Protein AF-A0A7X9EB19-F1 (afdb_monomer_lite)

Sequence (179 aa):
MILNRLLPRGDSIKQLSPQACYHFYGSLIITRMIYIALLRGINVGGKNMIDMKRLKMTFESLGFTSVTTYINSGNIVFEHVDENAALQTHVRKTGDVAEEQRAKEDKADLTSLIEQAIKRDFQLEIKTVVVNSNELDEICQELPITWVKSKVVTDPKDIGFESNSQPMRWLRGGMLSCY

Radius of gyration: 21.74 Å; chains: 1; bounding box: 55×50×51 Å

Secondary structure (DSSP, 8-state):
--GGGSSPPTTGGGGS-HHHHHHHHTT---EEEEEEEEE-S-SBTTBS---HHHHHHHHHHTT-EEEEEETTTTEEEEEEEETTGGGGGG------HHHHHHHHHHHHHHHHHHHHHHHHHH-----EEEEEHHHHHHHHHHS-GGG--S----SGGGGT---SS------TTS-----

Structure (mmCIF, N/CA/C/O backbone):
data_A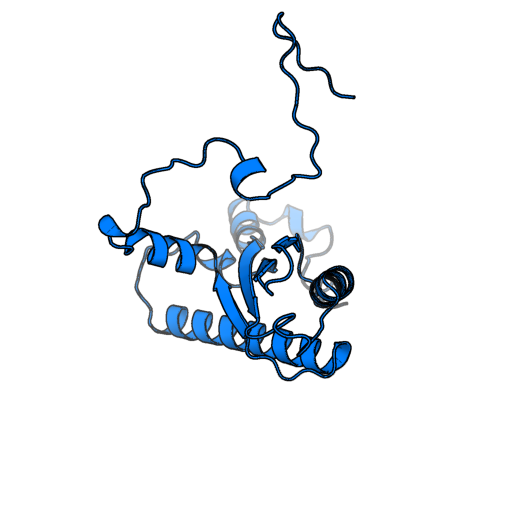F-A0A7X9EB19-F1
#
_entry.id   AF-A0A7X9EB19-F1
#
loop_
_atom_site.group_PDB
_atom_site.id
_atom_site.type_symbol
_atom_site.label_atom_id
_atom_site.label_alt_id
_atom_site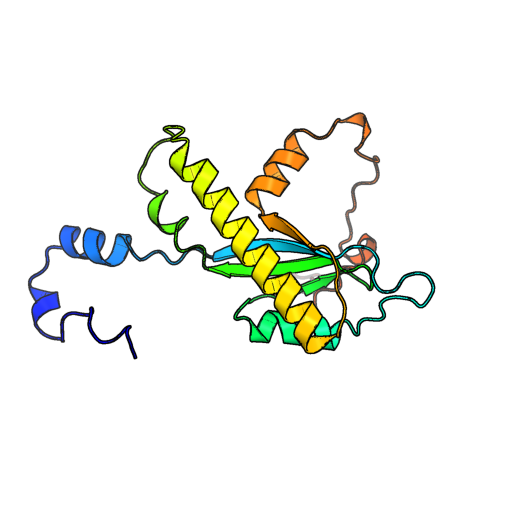.label_comp_id
_atom_site.label_asym_id
_atom_site.label_entity_id
_atom_site.label_seq_id
_atom_site.pdbx_PDB_ins_code
_atom_site.Cartn_x
_atom_site.Cartn_y
_atom_site.Cartn_z
_atom_site.occupancy
_atom_site.B_iso_or_equiv
_atom_site.auth_seq_id
_atom_site.auth_comp_id
_atom_site.auth_asym_id
_atom_site.auth_atom_id
_atom_site.pdbx_PDB_model_num
ATOM 1 N N . MET A 1 1 ? -13.417 -20.228 9.925 1.00 37.53 1 MET A N 1
ATOM 2 C CA . MET A 1 1 ? -14.301 -21.065 10.782 1.00 37.53 1 MET A CA 1
ATOM 3 C C . MET A 1 1 ? -14.592 -20.473 12.174 1.00 37.53 1 MET A C 1
ATOM 5 O O . MET A 1 1 ? -15.199 -21.163 12.983 1.00 37.53 1 MET A O 1
ATOM 9 N N . ILE A 1 2 ? -14.248 -19.206 12.458 1.00 36.75 2 ILE A N 1
ATOM 10 C CA . ILE A 1 2 ? -14.491 -18.576 13.776 1.00 36.75 2 ILE A CA 1
ATOM 11 C C . ILE A 1 2 ? -15.800 -17.752 13.800 1.00 36.75 2 ILE A C 1
ATOM 13 O O . ILE A 1 2 ? -16.465 -17.700 14.829 1.00 36.75 2 ILE A O 1
ATOM 17 N N . LEU A 1 3 ? -16.259 -17.229 12.652 1.00 30.77 3 LEU A N 1
ATOM 18 C CA . LEU A 1 3 ? -17.445 -16.356 12.571 1.00 30.77 3 LEU A CA 1
ATOM 19 C C . LEU A 1 3 ? -18.794 -17.021 12.928 1.00 30.77 3 LEU A C 1
ATOM 21 O O . LEU A 1 3 ? -19.714 -16.344 13.368 1.00 30.77 3 LEU A O 1
ATOM 25 N N . ASN A 1 4 ? -18.929 -18.344 12.785 1.00 32.62 4 ASN A N 1
ATOM 26 C CA . ASN A 1 4 ? -20.216 -19.037 12.981 1.00 32.62 4 ASN A CA 1
ATOM 27 C C . ASN A 1 4 ? -20.546 -19.380 14.443 1.00 32.62 4 ASN A C 1
ATOM 29 O O . ASN A 1 4 ? -21.563 -20.024 14.699 1.00 32.62 4 ASN A O 1
ATOM 33 N N . ARG A 1 5 ? -19.692 -19.013 15.407 1.00 44.28 5 ARG A N 1
ATOM 34 C CA . ARG A 1 5 ? -19.863 -19.414 16.814 1.00 44.28 5 ARG A CA 1
ATOM 35 C C . ARG A 1 5 ? -20.439 -18.311 17.713 1.00 44.28 5 ARG A C 1
ATOM 37 O O . ARG A 1 5 ? -20.815 -18.614 18.838 1.00 44.28 5 ARG A O 1
ATOM 44 N N . LEU A 1 6 ? -20.539 -17.075 17.216 1.00 47.97 6 LEU A N 1
ATOM 45 C CA . LEU A 1 6 ? -21.022 -15.910 17.975 1.00 47.97 6 LEU A CA 1
ATOM 46 C C . LEU A 1 6 ? -22.421 -15.423 17.560 1.00 47.97 6 LEU A C 1
ATOM 48 O O . LEU A 1 6 ? -22.981 -14.558 18.227 1.00 47.97 6 LEU A O 1
ATOM 52 N N . LEU A 1 7 ? -23.011 -15.975 16.495 1.00 46.78 7 LEU A N 1
ATOM 53 C CA . LEU A 1 7 ? -24.373 -15.627 16.091 1.00 46.78 7 LEU A CA 1
ATOM 54 C C . LEU A 1 7 ? -25.389 -16.513 16.836 1.00 46.78 7 LEU A C 1
ATOM 56 O O . LEU A 1 7 ? -25.318 -17.742 16.714 1.00 46.78 7 LEU A O 1
ATOM 60 N N . PRO A 1 8 ? -26.342 -15.941 17.595 1.00 52.19 8 PRO A N 1
ATOM 61 C CA . PRO A 1 8 ? -27.414 -16.718 18.206 1.00 52.19 8 PRO A CA 1
ATOM 62 C C . PRO A 1 8 ? -28.243 -17.398 17.106 1.00 52.19 8 PRO A C 1
ATOM 64 O O . PRO A 1 8 ? -28.713 -16.751 16.170 1.00 52.19 8 PRO A O 1
ATOM 67 N N . ARG A 1 9 ? -28.402 -18.725 17.188 1.00 49.00 9 ARG A N 1
ATOM 68 C CA . ARG A 1 9 ? -29.189 -19.491 16.211 1.00 49.00 9 ARG A CA 1
ATOM 69 C C . ARG A 1 9 ? -30.654 -19.055 16.273 1.00 49.00 9 ARG A C 1
ATOM 71 O O . ARG A 1 9 ? -31.242 -19.140 17.344 1.00 49.00 9 ARG A O 1
ATOM 78 N N . GLY A 1 10 ? -31.195 -18.648 15.120 1.00 47.47 10 GLY A N 1
ATOM 79 C CA . GLY A 1 10 ? -32.601 -18.671 14.667 1.00 47.47 10 GLY A CA 1
ATOM 80 C C . GLY A 1 10 ? -33.717 -18.175 15.596 1.00 47.47 10 GLY A C 1
ATOM 81 O O . GLY A 1 10 ? -34.486 -17.296 15.217 1.00 47.47 10 GLY A O 1
ATOM 82 N N . ASP A 1 11 ? -33.813 -18.723 16.802 1.00 47.62 11 ASP A N 1
ATOM 83 C CA . ASP A 1 11 ? -34.964 -18.582 17.691 1.00 47.62 11 ASP A CA 1
ATOM 84 C C . ASP A 1 11 ? -34.757 -17.524 18.788 1.00 47.62 11 ASP A C 1
ATOM 86 O O . ASP A 1 11 ? -35.720 -16.896 19.223 1.00 47.62 11 ASP A O 1
ATOM 90 N N . SER A 1 12 ? -33.511 -17.224 19.180 1.00 50.12 12 SER A N 1
ATOM 91 C CA . SER A 1 12 ? -33.219 -16.225 20.230 1.00 50.12 12 SER A CA 1
ATOM 92 C C . SER A 1 12 ? -33.244 -14.765 19.755 1.00 50.12 12 SER A C 1
ATOM 94 O O . SER A 1 12 ? -33.235 -13.855 20.579 1.00 50.12 12 SER A O 1
ATOM 96 N N . ILE A 1 13 ? -33.305 -14.507 18.443 1.00 49.69 13 ILE A N 1
ATOM 97 C CA . ILE A 1 13 ? -33.330 -13.134 17.897 1.00 49.69 13 ILE A CA 1
ATOM 98 C C . ILE A 1 13 ? -34.700 -12.470 18.128 1.00 49.69 13 ILE A C 1
ATOM 100 O O . ILE A 1 13 ? -34.787 -11.254 18.259 1.00 49.69 13 ILE A O 1
ATOM 104 N N . LYS A 1 14 ? -35.775 -13.258 18.267 1.00 48.91 14 LYS A N 1
ATOM 105 C CA . LYS A 1 14 ? -37.143 -12.743 18.453 1.00 48.91 14 LYS A CA 1
ATOM 106 C C . LYS A 1 14 ? -37.442 -12.231 19.871 1.00 48.91 14 LYS A C 1
ATOM 108 O O . LYS A 1 14 ? -38.519 -11.689 20.091 1.00 48.91 14 LYS A O 1
ATOM 113 N N . GLN A 1 15 ? -36.521 -12.410 20.822 1.00 53.75 15 GLN A N 1
ATOM 114 C CA . GLN A 1 15 ? -36.673 -11.980 22.221 1.00 53.75 15 GLN A CA 1
ATOM 115 C C . GLN A 1 15 ? -35.807 -10.773 22.604 1.00 53.75 15 GLN A C 1
ATOM 117 O O . GLN A 1 15 ? -35.926 -10.269 23.720 1.00 53.75 15 GLN A O 1
ATOM 122 N N . LEU A 1 16 ? -34.940 -10.294 21.712 1.00 51.31 16 LEU A N 1
ATOM 123 C CA . LEU A 1 16 ? -34.098 -9.134 21.989 1.00 51.31 16 LEU A CA 1
ATOM 124 C C . LEU A 1 16 ? -34.888 -7.848 21.727 1.00 51.31 16 LEU A C 1
ATOM 126 O O . LEU A 1 16 ? -35.558 -7.712 20.704 1.00 51.31 16 LEU A O 1
ATOM 130 N N . SER A 1 17 ? -34.821 -6.898 22.662 1.00 53.06 17 SER A N 1
ATOM 131 C CA . SER A 1 17 ? -35.415 -5.576 22.459 1.00 53.06 17 SER A CA 1
ATOM 132 C C . SER A 1 17 ? -34.736 -4.864 21.277 1.00 53.06 17 SER A C 1
ATOM 134 O O . SER A 1 17 ? -33.553 -5.108 21.017 1.00 53.06 17 SER A O 1
ATOM 136 N N . PRO A 1 18 ? -35.426 -3.945 20.574 1.00 56.88 18 PRO A N 1
ATOM 137 C CA . PRO A 1 18 ? -34.817 -3.159 19.499 1.00 56.88 18 PRO A CA 1
ATOM 138 C C . PRO A 1 18 ? -33.508 -2.470 19.923 1.00 56.88 18 PRO A C 1
ATOM 140 O O . PRO A 1 18 ? -32.547 -2.461 19.157 1.00 56.88 18 PRO A O 1
ATOM 143 N N . GLN A 1 19 ? -33.420 -1.982 21.170 1.00 54.28 19 GLN A N 1
ATOM 144 C CA . GLN A 1 19 ? -32.182 -1.443 21.748 1.00 54.28 19 GLN A CA 1
ATOM 145 C C . GLN A 1 19 ? -31.076 -2.497 21.930 1.00 54.28 19 GLN A C 1
ATOM 147 O O . GLN A 1 19 ? -29.912 -2.192 21.686 1.00 54.28 19 GLN A O 1
ATOM 152 N N . ALA A 1 20 ? -31.402 -3.731 22.330 1.00 54.09 20 ALA A N 1
ATOM 153 C CA . ALA A 1 20 ? -30.417 -4.804 22.484 1.00 54.09 20 ALA A CA 1
ATOM 154 C C . ALA A 1 20 ? -29.872 -5.286 21.129 1.00 54.09 20 ALA A C 1
ATOM 156 O O . ALA A 1 20 ? -28.678 -5.549 21.010 1.00 54.09 20 ALA A O 1
ATOM 157 N N . CYS A 1 21 ? -30.707 -5.324 20.083 1.00 46.56 21 CYS A N 1
ATOM 158 C CA . CYS A 1 21 ? -30.240 -5.542 18.712 1.00 46.56 21 CYS A CA 1
ATOM 159 C C . CYS A 1 21 ? -29.330 -4.403 18.233 1.00 46.56 21 CYS A C 1
ATOM 161 O O . CYS A 1 21 ? -28.331 -4.679 17.576 1.00 46.56 21 CYS A O 1
ATOM 163 N N . TYR A 1 22 ? -29.613 -3.149 18.597 1.00 53.19 22 TYR A N 1
ATOM 164 C CA . TYR A 1 22 ? -28.736 -2.020 18.269 1.00 53.19 22 TYR A CA 1
ATOM 165 C C . TYR A 1 22 ? -27.409 -2.062 19.036 1.00 53.19 22 TYR A C 1
ATOM 167 O O . TYR A 1 22 ? -26.376 -1.743 18.469 1.00 53.19 22 TYR A O 1
ATOM 175 N N . HIS A 1 23 ? -27.394 -2.523 20.288 1.00 51.62 23 HIS A N 1
ATOM 176 C CA . HIS A 1 23 ? -26.147 -2.760 21.022 1.00 51.62 23 HIS A CA 1
ATOM 177 C C . HIS A 1 23 ? -25.336 -3.926 20.435 1.00 51.62 23 HIS A C 1
ATOM 17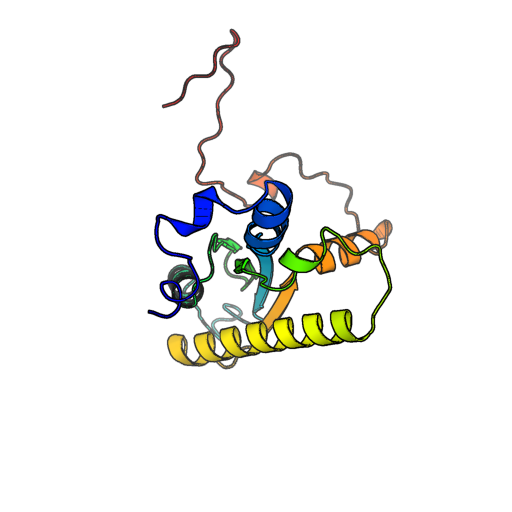9 O O . HIS A 1 23 ? -24.113 -3.849 20.362 1.00 51.62 23 HIS A O 1
ATOM 185 N N . PHE A 1 24 ? -26.009 -4.996 19.999 1.00 49.44 24 PHE A N 1
ATOM 186 C CA . PHE A 1 24 ? -25.357 -6.193 19.466 1.00 49.44 24 PHE A CA 1
ATOM 187 C C . PHE A 1 24 ? -24.836 -6.003 18.031 1.00 49.44 24 PHE A C 1
ATOM 189 O O . PHE A 1 24 ? -23.719 -6.409 17.729 1.00 49.44 24 PHE A O 1
ATOM 196 N N . TYR A 1 25 ? -25.607 -5.351 17.152 1.00 48.53 25 TYR A N 1
ATOM 197 C CA . TYR A 1 25 ? -25.215 -5.081 15.760 1.00 48.53 25 TYR A CA 1
ATOM 198 C C . TYR A 1 25 ? -24.547 -3.713 15.560 1.00 48.53 25 TYR A C 1
ATOM 200 O O . TYR A 1 25 ? -23.759 -3.555 14.633 1.00 48.53 25 TYR A O 1
ATOM 208 N N . GLY A 1 26 ? -24.795 -2.734 16.434 1.00 46.25 26 GLY A N 1
ATOM 209 C CA . GLY A 1 26 ? -24.135 -1.422 16.397 1.00 46.25 26 GLY A CA 1
ATOM 210 C C . GLY A 1 26 ? -22.663 -1.463 16.810 1.00 46.25 26 GLY A C 1
ATOM 211 O O . GLY A 1 26 ? -21.936 -0.523 16.522 1.00 46.25 26 GLY A O 1
ATOM 212 N N . SER A 1 27 ? -22.209 -2.566 17.416 1.00 50.03 27 SER A N 1
ATOM 213 C CA . SER A 1 27 ? -20.793 -2.834 17.707 1.00 50.03 27 SER A CA 1
ATOM 214 C C . SER A 1 27 ? -20.023 -3.439 16.522 1.00 50.03 27 SER A C 1
ATOM 216 O O . SER A 1 27 ? -18.816 -3.638 16.633 1.00 50.03 27 SER A O 1
ATOM 218 N N . LEU A 1 28 ? -20.691 -3.765 15.408 1.00 50.72 28 LEU A N 1
ATOM 219 C CA . LEU A 1 28 ? -20.081 -4.419 14.246 1.00 50.72 28 LEU A CA 1
ATOM 220 C C . LEU A 1 28 ? -20.169 -3.535 12.994 1.00 50.72 28 LEU A C 1
ATOM 222 O O . LEU A 1 28 ? -20.473 -4.014 11.901 1.00 50.72 28 LEU A O 1
ATOM 226 N N . ILE A 1 29 ? -19.928 -2.231 13.132 1.00 56.56 29 ILE A N 1
ATOM 227 C CA . ILE A 1 29 ? -19.689 -1.389 11.958 1.00 56.56 29 ILE A CA 1
ATOM 228 C C . ILE A 1 29 ? -18.250 -1.643 11.519 1.00 56.56 29 ILE A C 1
ATOM 230 O O . ILE A 1 29 ? -17.332 -0.978 11.976 1.00 56.56 29 ILE A O 1
ATOM 234 N N . ILE A 1 30 ? -18.042 -2.631 10.648 1.00 60.31 30 ILE A N 1
ATOM 235 C CA . ILE A 1 30 ? -16.750 -2.820 9.980 1.00 60.31 30 ILE A CA 1
ATOM 236 C C . ILE A 1 30 ? -16.481 -1.548 9.173 1.00 60.31 30 ILE A C 1
ATOM 238 O O . ILE A 1 30 ? -17.102 -1.319 8.134 1.00 60.31 30 ILE A O 1
ATOM 242 N N . THR A 1 31 ? -15.594 -0.700 9.675 1.00 71.75 31 THR A N 1
ATOM 243 C CA . THR A 1 31 ? -15.186 0.526 8.997 1.00 71.75 31 THR A CA 1
ATOM 244 C C . THR A 1 31 ? -13.966 0.204 8.145 1.00 71.75 31 THR A C 1
ATOM 246 O O . THR A 1 31 ? -13.028 -0.475 8.564 1.00 71.75 31 THR A O 1
ATOM 249 N N . ARG A 1 32 ? -14.018 0.610 6.878 1.00 82.00 32 ARG A N 1
ATOM 250 C CA . ARG A 1 32 ? -12.881 0.498 5.966 1.00 82.00 32 ARG A CA 1
ATOM 251 C C . ARG A 1 32 ? -12.172 1.834 5.925 1.00 82.00 32 ARG A C 1
ATOM 253 O O . ARG A 1 32 ? -12.813 2.846 5.655 1.00 82.00 32 ARG A O 1
ATOM 260 N N . MET A 1 33 ? -10.868 1.808 6.157 1.00 89.12 33 MET A N 1
ATOM 261 C CA . MET A 1 33 ? -10.005 2.975 6.067 1.00 89.12 33 MET A CA 1
ATOM 262 C C . MET A 1 33 ? -9.158 2.919 4.801 1.00 89.12 33 MET A C 1
ATOM 264 O O . MET A 1 33 ? -8.726 1.849 4.364 1.00 89.12 33 MET A O 1
ATOM 268 N N . ILE A 1 34 ? -8.940 4.089 4.202 1.00 91.81 34 ILE A N 1
ATOM 269 C CA . ILE A 1 34 ? -8.075 4.256 3.036 1.00 91.81 34 ILE A CA 1
ATOM 270 C C . ILE A 1 34 ? -6.656 4.527 3.530 1.00 91.81 34 ILE A C 1
ATOM 272 O O . ILE A 1 34 ? -6.431 5.415 4.353 1.00 91.81 34 ILE A O 1
ATOM 276 N N . TYR A 1 35 ? -5.704 3.779 2.985 1.00 94.00 35 TYR A N 1
ATOM 277 C CA . TYR A 1 35 ? -4.283 3.897 3.267 1.00 94.00 35 TYR A CA 1
ATOM 278 C C . TYR A 1 35 ? -3.490 4.139 1.991 1.00 94.00 35 TYR A C 1
ATOM 280 O O . TYR A 1 35 ? -3.871 3.738 0.889 1.00 94.00 35 TYR A O 1
ATOM 288 N N . ILE A 1 36 ? -2.339 4.772 2.173 1.00 95.25 36 ILE A N 1
ATOM 289 C CA . ILE A 1 36 ? -1.345 5.033 1.147 1.00 95.25 36 ILE A CA 1
ATOM 290 C C . ILE A 1 36 ? -0.021 4.435 1.613 1.00 95.25 36 ILE A C 1
ATOM 292 O O . ILE A 1 36 ? 0.511 4.833 2.646 1.00 95.25 36 ILE A O 1
ATOM 296 N N . ALA A 1 37 ? 0.526 3.496 0.845 1.00 95.94 37 ALA A N 1
ATOM 297 C CA . ALA A 1 37 ? 1.884 2.992 1.003 1.00 95.94 37 ALA A CA 1
ATOM 298 C C . ALA A 1 37 ? 2.825 3.685 0.012 1.00 95.94 37 ALA A C 1
ATOM 300 O O . ALA A 1 37 ? 2.577 3.715 -1.194 1.00 95.94 37 ALA A O 1
ATOM 301 N N . LEU A 1 38 ? 3.927 4.219 0.533 1.00 95.44 38 LEU A N 1
ATOM 302 C CA . LEU A 1 38 ? 4.971 4.910 -0.213 1.00 95.44 38 LEU A CA 1
ATOM 303 C C . LEU A 1 38 ? 6.269 4.100 -0.123 1.00 95.44 38 LEU A C 1
ATOM 305 O O . LEU A 1 38 ? 6.980 4.147 0.887 1.00 95.44 38 LEU A O 1
ATOM 309 N N . LEU A 1 39 ? 6.571 3.348 -1.179 1.00 94.81 39 LEU A N 1
ATOM 310 C CA . LEU A 1 39 ? 7.799 2.570 -1.328 1.00 94.81 39 LEU A CA 1
ATOM 311 C C . LEU A 1 39 ? 8.909 3.478 -1.856 1.00 94.81 39 LEU A C 1
ATOM 313 O O . LEU A 1 39 ? 8.761 4.138 -2.884 1.00 94.81 39 LEU A O 1
ATOM 317 N N . ARG A 1 40 ? 10.057 3.496 -1.178 1.00 90.12 40 ARG A N 1
ATOM 318 C CA . ARG A 1 40 ? 11.178 4.358 -1.576 1.00 90.12 40 ARG A CA 1
ATOM 319 C C . ARG A 1 40 ? 12.154 3.648 -2.511 1.00 90.12 40 ARG A C 1
ATOM 321 O O . ARG A 1 40 ? 12.545 2.512 -2.274 1.00 90.12 40 ARG A O 1
ATOM 328 N N . GLY A 1 41 ? 12.632 4.371 -3.526 1.00 88.81 41 GLY A N 1
ATOM 329 C CA . GLY A 1 41 ? 13.790 3.955 -4.326 1.00 88.81 41 GLY A CA 1
ATOM 330 C C . GLY A 1 41 ? 13.545 2.748 -5.234 1.00 88.81 41 GLY A C 1
ATOM 331 O O . GLY A 1 41 ? 14.474 1.969 -5.456 1.00 88.81 41 GLY A O 1
ATOM 332 N N . ILE A 1 42 ? 12.321 2.590 -5.744 1.00 92.50 42 ILE A N 1
ATOM 333 C CA . ILE A 1 42 ? 11.966 1.555 -6.724 1.00 92.50 42 ILE A CA 1
ATOM 334 C C . ILE A 1 42 ? 11.980 2.121 -8.142 1.00 92.50 42 ILE A C 1
ATOM 336 O O . ILE A 1 42 ? 11.698 3.302 -8.329 1.00 92.50 42 ILE A O 1
ATOM 340 N N . ASN A 1 43 ? 12.284 1.281 -9.136 1.00 91.06 43 ASN A N 1
ATOM 341 C CA . ASN A 1 43 ? 12.186 1.622 -10.562 1.00 91.06 43 ASN A CA 1
ATOM 342 C C . ASN A 1 43 ? 12.945 2.895 -10.993 1.00 91.06 43 ASN A C 1
ATOM 344 O O . ASN A 1 43 ? 12.600 3.544 -11.982 1.00 91.06 43 ASN A O 1
ATOM 348 N N . VAL A 1 44 ? 14.016 3.236 -10.273 1.00 88.56 44 VAL A N 1
ATOM 349 C CA . VAL A 1 44 ? 14.885 4.385 -10.555 1.00 88.56 44 VAL A CA 1
ATOM 350 C C . VAL A 1 44 ? 16.277 3.905 -10.946 1.00 88.56 44 VAL A C 1
ATOM 352 O O . VAL A 1 44 ? 16.845 3.013 -10.316 1.00 88.56 44 VAL A O 1
ATOM 355 N N . GLY A 1 45 ? 16.840 4.478 -12.014 1.00 85.50 45 GLY A N 1
ATOM 356 C CA . GLY A 1 45 ? 18.206 4.171 -12.462 1.00 85.50 45 GLY A CA 1
ATOM 357 C C . GLY A 1 45 ? 18.471 2.685 -12.755 1.00 85.50 45 GLY A C 1
ATOM 358 O O . GLY A 1 45 ? 19.601 2.233 -12.592 1.00 85.50 45 GLY A O 1
ATOM 359 N N . GLY A 1 46 ? 17.435 1.918 -13.120 1.00 86.12 46 GLY A N 1
ATOM 360 C CA . GLY A 1 46 ? 17.527 0.477 -13.392 1.00 86.12 46 GLY A CA 1
ATOM 361 C C . GLY A 1 46 ? 17.719 -0.413 -12.157 1.00 86.12 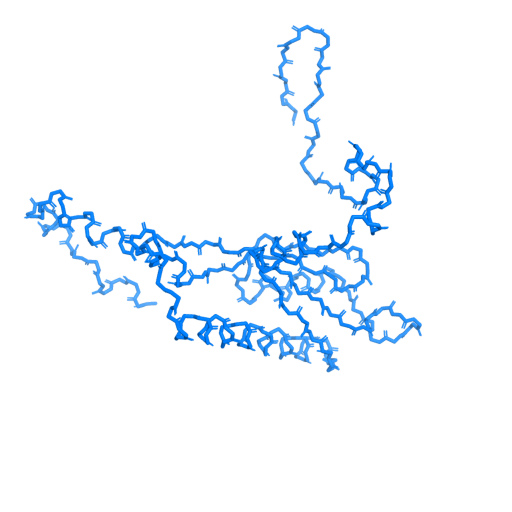46 GLY A C 1
ATOM 362 O O . GLY A 1 46 ? 18.013 -1.596 -12.303 1.00 86.12 46 GLY A O 1
ATOM 363 N N . LYS A 1 47 ? 17.580 0.131 -10.942 1.00 87.19 47 LYS A N 1
ATOM 364 C CA . LYS A 1 47 ? 17.679 -0.616 -9.680 1.00 87.19 47 LYS A CA 1
ATOM 365 C C . LYS A 1 47 ? 16.294 -0.859 -9.083 1.00 87.19 47 LYS A C 1
ATOM 367 O O . LYS A 1 47 ? 15.370 -0.090 -9.336 1.00 87.19 47 LYS A O 1
ATOM 372 N N . ASN A 1 48 ? 16.180 -1.907 -8.259 1.00 89.06 48 ASN A N 1
ATOM 373 C CA . ASN A 1 48 ? 14.956 -2.257 -7.526 1.00 89.06 48 ASN A CA 1
ATOM 374 C C . ASN A 1 48 ? 13.724 -2.285 -8.446 1.00 89.06 48 ASN A C 1
ATOM 376 O O . ASN A 1 48 ? 12.738 -1.582 -8.215 1.00 89.06 48 ASN A O 1
ATOM 380 N N . MET A 1 49 ? 13.841 -3.038 -9.543 1.00 91.62 49 MET A N 1
ATOM 381 C CA . MET A 1 49 ? 12.813 -3.100 -10.575 1.00 91.62 49 MET A CA 1
ATOM 382 C C . MET A 1 49 ? 11.613 -3.908 -10.080 1.00 91.62 49 MET A C 1
ATOM 384 O O . MET A 1 49 ? 11.756 -5.068 -9.694 1.00 91.62 49 MET A O 1
ATOM 388 N N . ILE A 1 50 ? 10.431 -3.300 -10.115 1.00 93.31 50 ILE A N 1
ATOM 389 C CA . ILE A 1 50 ? 9.169 -3.907 -9.694 1.00 93.31 50 ILE A CA 1
ATOM 390 C C . ILE A 1 50 ? 8.148 -3.749 -10.816 1.00 93.31 50 ILE A C 1
ATOM 392 O O . ILE A 1 50 ? 7.900 -2.640 -11.289 1.00 93.31 50 ILE A O 1
ATOM 396 N N . ASP A 1 51 ? 7.514 -4.856 -11.196 1.00 93.12 51 ASP A N 1
ATOM 397 C CA . ASP A 1 51 ? 6.323 -4.843 -12.045 1.00 93.12 51 ASP A CA 1
ATOM 398 C C . ASP A 1 51 ? 5.105 -4.386 -11.226 1.00 93.12 51 ASP A C 1
ATOM 400 O O . ASP A 1 51 ? 4.700 -5.056 -10.272 1.00 93.12 51 ASP A O 1
ATOM 404 N N . MET A 1 52 ? 4.503 -3.258 -11.614 1.00 92.38 52 MET A N 1
ATOM 405 C CA . MET A 1 52 ? 3.342 -2.675 -10.931 1.00 92.38 52 MET A CA 1
ATOM 406 C C . MET A 1 52 ? 2.113 -3.592 -10.930 1.00 92.38 52 MET A C 1
ATOM 408 O O . MET A 1 52 ? 1.359 -3.589 -9.958 1.00 92.38 52 MET A O 1
ATOM 412 N N . LYS A 1 53 ? 1.919 -4.430 -11.959 1.00 93.31 53 LYS A N 1
ATOM 413 C CA . LYS A 1 53 ? 0.805 -5.395 -11.977 1.00 93.31 53 LYS A CA 1
ATOM 414 C C . LYS A 1 53 ? 0.995 -6.456 -10.906 1.00 93.31 53 LYS A C 1
ATOM 416 O O . LYS A 1 53 ? 0.062 -6.787 -10.180 1.00 93.31 53 LYS A O 1
ATOM 421 N N . ARG A 1 54 ? 2.221 -6.965 -10.790 1.00 95.31 54 ARG A N 1
ATOM 422 C CA . ARG A 1 54 ? 2.575 -7.936 -9.757 1.00 95.31 54 ARG A CA 1
ATOM 423 C C . ARG A 1 54 ? 2.499 -7.317 -8.368 1.00 95.31 54 ARG A C 1
ATOM 425 O O . ARG A 1 54 ? 1.986 -7.960 -7.463 1.00 95.31 54 ARG A O 1
ATOM 432 N N . LEU A 1 55 ? 2.938 -6.067 -8.223 1.00 95.50 55 LEU A N 1
ATOM 433 C CA . LEU A 1 55 ? 2.848 -5.326 -6.966 1.00 95.50 55 LEU A CA 1
ATOM 434 C C . LEU A 1 55 ? 1.397 -5.196 -6.500 1.00 95.50 55 LEU A C 1
ATOM 436 O O . LEU A 1 55 ? 1.096 -5.482 -5.346 1.00 95.50 55 LEU A O 1
ATOM 440 N N . LYS A 1 56 ? 0.487 -4.842 -7.413 1.00 94.81 56 LYS A N 1
ATOM 441 C CA . LYS A 1 56 ? -0.948 -4.801 -7.125 1.00 94.81 56 LYS A CA 1
ATOM 442 C C . LYS A 1 56 ? -1.470 -6.156 -6.633 1.00 94.81 56 LYS A C 1
ATOM 444 O O . LYS A 1 56 ? -2.106 -6.207 -5.585 1.00 94.81 56 LYS A O 1
ATOM 449 N N . MET A 1 57 ? -1.146 -7.246 -7.334 1.00 95.75 57 MET A N 1
ATOM 450 C CA . MET A 1 57 ? -1.558 -8.598 -6.928 1.00 95.75 57 MET A CA 1
ATOM 451 C C . MET A 1 57 ? -1.005 -8.991 -5.553 1.00 95.75 57 MET A C 1
ATOM 453 O O . MET A 1 57 ? -1.702 -9.642 -4.780 1.00 95.75 57 MET A O 1
ATOM 457 N N . THR A 1 58 ? 0.222 -8.580 -5.216 1.00 96.94 58 THR A N 1
ATOM 458 C CA . THR A 1 58 ? 0.785 -8.793 -3.876 1.00 96.94 58 THR A CA 1
ATOM 459 C C . THR A 1 58 ? -0.090 -8.133 -2.811 1.00 96.94 58 THR A C 1
ATOM 461 O O . THR A 1 58 ? -0.453 -8.798 -1.846 1.00 96.94 58 THR A O 1
ATOM 464 N N . PHE A 1 59 ? -0.498 -6.876 -2.999 1.00 96.88 59 PHE A N 1
ATOM 465 C CA . PHE A 1 59 ? -1.382 -6.179 -2.056 1.00 96.88 59 PHE A CA 1
ATOM 466 C C . PHE A 1 59 ? -2.768 -6.836 -1.963 1.00 96.88 59 PHE A C 1
ATOM 468 O O . PHE A 1 59 ? -3.271 -7.047 -0.863 1.00 96.88 59 PHE A O 1
ATOM 475 N N . GLU A 1 60 ? -3.358 -7.238 -3.090 1.00 95.81 60 GLU A N 1
ATOM 476 C CA . GLU A 1 60 ? -4.637 -7.966 -3.101 1.00 95.81 60 GLU A CA 1
ATOM 477 C C . GLU A 1 60 ? -4.529 -9.319 -2.370 1.00 95.81 60 GLU A C 1
ATOM 479 O O . GLU A 1 60 ? -5.435 -9.706 -1.634 1.00 95.81 60 GLU A O 1
ATOM 484 N N . SER A 1 61 ? -3.392 -10.016 -2.493 1.00 95.88 61 SER A N 1
ATOM 485 C CA . SER A 1 61 ? -3.137 -11.288 -1.797 1.00 95.88 61 SER A CA 1
ATOM 486 C C . SER A 1 61 ? -3.010 -11.149 -0.277 1.00 95.88 61 SER A C 1
ATOM 488 O O . SER A 1 61 ? -3.226 -12.122 0.444 1.00 95.88 61 SER A O 1
ATOM 490 N N . LEU A 1 62 ? -2.683 -9.947 0.213 1.00 94.12 62 LEU A N 1
ATOM 491 C CA . LEU A 1 62 ? -2.664 -9.626 1.642 1.00 94.12 62 LEU A CA 1
ATOM 492 C C . LEU A 1 62 ? -4.069 -9.360 2.203 1.00 94.12 62 LEU A C 1
ATOM 494 O O . LEU A 1 62 ? -4.216 -9.212 3.411 1.00 94.12 62 LEU A O 1
ATOM 498 N N . GLY A 1 63 ? -5.099 -9.325 1.351 1.00 93.31 63 GLY A N 1
ATOM 499 C CA . GLY A 1 63 ? -6.479 -9.048 1.751 1.00 93.31 63 GLY A CA 1
ATOM 500 C C . GLY A 1 63 ? -6.872 -7.573 1.660 1.00 93.31 63 GLY A C 1
ATOM 501 O O . GLY A 1 63 ? -7.984 -7.224 2.055 1.00 93.31 63 GLY A O 1
ATOM 502 N N . PHE A 1 64 ? -6.002 -6.713 1.122 1.00 94.69 64 PHE A N 1
ATOM 503 C CA . PHE A 1 64 ? -6.347 -5.320 0.850 1.00 94.69 64 PHE A CA 1
ATOM 504 C C . PHE A 1 64 ? -7.300 -5.210 -0.342 1.00 94.69 64 PHE A C 1
ATOM 506 O O . PHE A 1 64 ? -7.206 -5.966 -1.312 1.00 94.69 64 PHE A O 1
ATOM 513 N N . THR A 1 65 ? -8.210 -4.239 -0.290 1.00 92.88 65 THR A N 1
ATOM 514 C CA . THR A 1 65 ? -9.187 -3.991 -1.359 1.00 92.88 65 THR A CA 1
ATOM 515 C C . THR A 1 65 ? -8.937 -2.657 -2.050 1.00 92.88 65 THR A C 1
ATOM 517 O O . THR A 1 65 ? -8.134 -1.851 -1.589 1.00 92.88 65 THR A O 1
ATOM 520 N N . SER A 1 66 ? -9.590 -2.424 -3.193 1.00 93.31 66 SER A N 1
ATOM 521 C CA . SER A 1 66 ? -9.491 -1.158 -3.944 1.00 93.31 66 SER A CA 1
ATOM 522 C C . SER A 1 66 ? -8.047 -0.737 -4.282 1.00 93.31 66 SER A C 1
ATOM 524 O O . SER A 1 66 ? -7.735 0.450 -4.373 1.00 93.31 66 SER A O 1
ATOM 526 N N . VAL A 1 67 ? -7.153 -1.715 -4.481 1.00 94.00 67 VAL A N 1
ATOM 527 C CA . VAL A 1 67 ? -5.718 -1.472 -4.668 1.00 94.00 67 VAL A CA 1
ATOM 528 C C . VAL A 1 67 ? -5.455 -0.762 -5.997 1.00 94.00 67 VAL A C 1
ATOM 530 O O . VAL A 1 67 ? -5.744 -1.282 -7.083 1.00 94.00 67 VAL A O 1
ATOM 533 N N . THR A 1 68 ? -4.838 0.412 -5.903 1.00 92.88 68 THR A N 1
ATOM 534 C CA . THR A 1 68 ? -4.465 1.255 -7.039 1.00 92.88 68 THR A CA 1
ATOM 535 C C . THR A 1 68 ? -3.014 1.694 -6.903 1.00 92.88 68 THR A C 1
ATOM 537 O O . THR A 1 68 ? -2.605 2.208 -5.869 1.00 92.88 68 THR A O 1
ATOM 540 N N . THR A 1 69 ? -2.223 1.513 -7.957 1.00 91.88 69 THR A N 1
ATOM 541 C CA . THR A 1 69 ? -0.832 1.981 -8.027 1.00 91.88 69 THR A CA 1
ATOM 542 C C . THR A 1 69 ? -0.760 3.248 -8.868 1.00 91.88 69 THR A C 1
ATOM 544 O O . THR A 1 69 ? -1.333 3.289 -9.957 1.00 91.88 69 THR A O 1
ATOM 547 N N . TYR A 1 70 ? -0.025 4.256 -8.411 1.00 87.44 70 TYR A N 1
ATOM 548 C CA . TYR A 1 70 ? 0.220 5.474 -9.174 1.00 87.44 70 TYR A CA 1
ATOM 549 C C . TYR A 1 70 ? 1.569 5.391 -9.894 1.00 87.44 70 TYR A C 1
ATOM 551 O O . TYR A 1 70 ? 2.621 5.289 -9.258 1.00 87.44 70 TYR A O 1
ATOM 559 N N . ILE A 1 71 ? 1.512 5.444 -11.230 1.00 84.94 71 ILE A N 1
ATOM 560 C CA . ILE A 1 71 ? 2.652 5.380 -12.159 1.00 84.94 71 ILE A CA 1
ATOM 561 C C . ILE A 1 71 ? 3.673 4.290 -11.775 1.00 84.94 71 ILE A C 1
ATOM 563 O O . ILE A 1 71 ? 3.305 3.231 -11.276 1.00 84.94 71 ILE A O 1
ATOM 567 N N . ASN A 1 72 ? 4.959 4.525 -12.041 1.00 85.75 72 ASN A N 1
ATOM 568 C CA . ASN A 1 72 ? 6.049 3.624 -11.685 1.00 85.75 72 ASN A CA 1
ATOM 569 C C . ASN A 1 72 ? 6.850 4.108 -10.461 1.00 85.75 72 ASN A C 1
ATOM 571 O O . ASN A 1 72 ? 8.065 3.936 -10.415 1.00 85.75 72 ASN A O 1
ATOM 575 N N . SER A 1 73 ? 6.198 4.788 -9.510 1.00 81.81 73 SER A N 1
ATOM 576 C CA . SER A 1 73 ? 6.878 5.507 -8.418 1.00 81.81 73 SER A CA 1
ATOM 577 C C . SER A 1 73 ? 6.769 4.846 -7.046 1.00 81.81 73 SER A C 1
ATOM 579 O O . SER A 1 73 ? 7.347 5.359 -6.096 1.00 81.81 73 SER A O 1
ATOM 581 N N . GLY A 1 74 ? 6.040 3.733 -6.924 1.00 87.25 74 GLY A N 1
ATOM 582 C CA . GLY A 1 74 ? 5.876 3.045 -5.638 1.00 87.25 74 GLY A CA 1
ATOM 583 C C . GLY A 1 74 ? 4.864 3.696 -4.706 1.00 87.25 74 GLY A C 1
ATOM 584 O O . GLY A 1 74 ? 4.964 3.529 -3.496 1.00 87.25 74 GLY A O 1
ATOM 585 N N . ASN A 1 75 ? 3.891 4.415 -5.263 1.00 94.75 75 ASN A N 1
ATOM 586 C CA . ASN A 1 75 ? 2.776 4.983 -4.516 1.00 94.75 75 ASN A CA 1
ATOM 587 C C . ASN A 1 75 ? 1.556 4.079 -4.707 1.00 94.75 75 ASN A C 1
ATOM 589 O O . ASN A 1 75 ? 1.094 3.904 -5.837 1.00 94.75 75 ASN A O 1
ATOM 593 N N . ILE A 1 76 ? 1.048 3.492 -3.627 1.00 95.44 76 ILE A N 1
ATOM 594 C CA . ILE A 1 76 ? -0.059 2.533 -3.662 1.00 95.44 76 ILE A CA 1
ATOM 595 C C . ILE A 1 76 ? -1.150 3.001 -2.712 1.00 95.44 76 ILE A C 1
ATOM 597 O O . ILE A 1 76 ? -0.878 3.241 -1.544 1.00 95.44 76 ILE A O 1
ATOM 601 N N . VAL A 1 77 ? -2.376 3.103 -3.212 1.00 95.38 77 VAL A N 1
ATOM 602 C CA . VAL A 1 77 ? -3.582 3.390 -2.433 1.00 95.38 77 VAL A CA 1
ATOM 603 C C . VAL A 1 77 ? -4.363 2.093 -2.276 1.00 95.38 77 VAL A C 1
ATOM 605 O O . VAL A 1 77 ? -4.526 1.358 -3.252 1.00 95.38 77 VAL A O 1
ATOM 608 N N . PHE A 1 78 ? -4.827 1.791 -1.070 1.00 95.06 78 PHE A N 1
ATOM 609 C CA . PHE A 1 78 ? -5.610 0.592 -0.787 1.00 95.06 78 PHE A CA 1
ATOM 610 C C . PHE A 1 78 ? -6.555 0.809 0.395 1.00 95.06 78 PHE A C 1
ATOM 612 O O . PHE A 1 78 ? -6.328 1.660 1.249 1.00 95.06 78 PHE A O 1
ATOM 619 N N . GLU A 1 79 ? -7.617 0.019 0.448 1.00 93.38 79 GLU A N 1
ATOM 620 C CA . GLU A 1 79 ? -8.512 -0.066 1.595 1.00 93.38 79 GLU A CA 1
ATOM 621 C C . GLU A 1 79 ? -8.111 -1.234 2.494 1.00 93.38 79 GLU A C 1
ATOM 623 O O . GLU A 1 79 ? -7.805 -2.334 2.017 1.00 93.38 79 GLU A O 1
ATOM 628 N N . HIS A 1 80 ? -8.186 -1.007 3.801 1.00 91.56 80 HIS A N 1
ATOM 629 C CA . HIS A 1 80 ? -8.038 -2.039 4.816 1.00 91.56 80 HIS A CA 1
ATOM 630 C C . HIS A 1 80 ? -9.136 -1.889 5.871 1.00 91.56 80 HIS A C 1
ATOM 632 O O . HIS A 1 80 ? -9.637 -0.791 6.121 1.00 91.56 80 HIS A O 1
ATOM 638 N N . VAL A 1 81 ? -9.555 -3.012 6.451 1.00 85.31 81 VAL A N 1
ATOM 639 C CA . VAL A 1 81 ? -10.523 -3.001 7.547 1.00 85.31 81 VAL A CA 1
ATOM 640 C C . VAL A 1 81 ? -9.815 -2.493 8.788 1.00 85.31 81 VAL A C 1
ATOM 642 O O . VAL A 1 81 ? -8.862 -3.109 9.255 1.00 85.31 81 VAL A O 1
ATOM 645 N N . ASP A 1 82 ? -10.293 -1.374 9.309 1.00 73.31 82 ASP A N 1
ATOM 646 C CA . ASP A 1 82 ? -9.869 -0.893 10.608 1.00 73.31 82 ASP A CA 1
ATOM 647 C C . ASP A 1 82 ? -10.890 -1.395 11.632 1.00 73.31 82 ASP A C 1
ATOM 649 O O . ASP A 1 82 ? -12.026 -0.923 11.710 1.00 73.31 82 ASP A O 1
ATOM 653 N N . GLU A 1 83 ? -10.511 -2.421 12.391 1.00 64.19 83 GLU A N 1
ATOM 654 C CA . GLU A 1 83 ? -11.373 -2.988 13.433 1.00 64.19 83 GLU A CA 1
ATOM 655 C C . GLU A 1 83 ? -11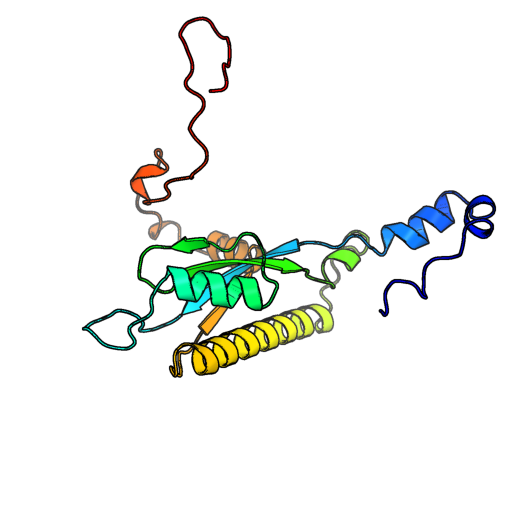.636 -1.981 14.573 1.00 64.19 83 GLU A C 1
ATOM 657 O O . GLU A 1 83 ? -12.552 -2.181 15.373 1.00 64.19 83 GLU A O 1
ATOM 662 N N . ASN A 1 84 ? -10.888 -0.872 14.624 1.00 58.62 84 ASN A N 1
ATOM 663 C CA . ASN A 1 84 ? -10.924 0.114 15.699 1.00 58.62 84 ASN A CA 1
ATOM 664 C C . ASN A 1 84 ? -11.786 1.336 15.362 1.00 58.62 84 ASN A C 1
ATOM 666 O O . ASN A 1 84 ? -12.445 1.877 16.252 1.00 58.62 84 ASN A O 1
ATOM 670 N N . ALA A 1 85 ? -11.892 1.719 14.087 1.00 55.53 85 ALA A N 1
ATOM 671 C CA . ALA A 1 85 ? -12.763 2.824 13.669 1.00 55.53 85 ALA A CA 1
ATOM 672 C C . ALA A 1 85 ? -14.270 2.519 13.878 1.00 55.53 85 ALA A C 1
ATOM 674 O O . ALA A 1 85 ? -15.098 3.430 13.941 1.00 55.53 85 ALA A O 1
ATOM 675 N N . ALA A 1 86 ? -14.631 1.247 14.106 1.00 51.03 86 ALA A N 1
ATOM 676 C CA . ALA A 1 86 ? -15.968 0.805 14.517 1.00 51.03 86 ALA A CA 1
ATOM 677 C C . ALA A 1 86 ? -16.405 1.334 15.901 1.00 51.03 86 ALA A C 1
ATOM 679 O O . ALA A 1 86 ? -17.601 1.451 16.171 1.00 51.03 86 ALA A O 1
ATOM 680 N N . LEU A 1 87 ? -15.452 1.638 16.791 1.00 49.94 87 LEU A N 1
ATOM 681 C CA . LEU A 1 87 ? -15.716 2.002 18.190 1.00 49.94 87 LEU A CA 1
ATOM 682 C C . LEU A 1 87 ? -15.896 3.515 18.404 1.00 49.94 87 LEU A C 1
ATOM 684 O O . LEU A 1 87 ? -16.400 3.937 19.445 1.00 49.94 87 LEU A O 1
ATOM 688 N N . GLN A 1 88 ? -15.540 4.342 17.418 1.00 50.62 88 GLN A N 1
ATOM 689 C CA . GLN A 1 88 ? -15.464 5.798 17.582 1.00 50.62 88 GLN A CA 1
ATOM 690 C C . GLN A 1 88 ? -16.807 6.530 17.419 1.00 50.62 88 GLN A C 1
ATOM 692 O O . GLN A 1 88 ? -16.923 7.697 17.787 1.00 50.62 88 GLN A O 1
ATOM 697 N N . THR A 1 89 ? -17.866 5.883 16.916 1.00 46.66 89 THR A N 1
ATOM 698 C CA . THR A 1 89 ? -19.118 6.596 16.586 1.00 46.66 89 THR A CA 1
ATOM 699 C C . THR A 1 89 ? -19.933 7.045 17.814 1.00 46.66 89 THR A C 1
ATOM 701 O O . THR A 1 89 ? -20.910 7.771 17.648 1.00 46.66 89 THR A O 1
ATOM 704 N N . HIS A 1 90 ? -19.556 6.663 19.046 1.00 45.78 90 HIS A N 1
ATOM 705 C CA . HIS A 1 90 ? -20.298 7.029 20.270 1.00 45.78 90 HIS A CA 1
ATOM 706 C C . HIS A 1 90 ? -19.479 7.701 21.382 1.00 45.78 90 HIS A C 1
ATOM 708 O O . HIS A 1 90 ? -20.072 8.141 22.371 1.00 45.78 90 HIS A O 1
ATOM 714 N N . VAL A 1 91 ? -18.159 7.850 21.245 1.00 46.47 91 VAL A N 1
ATOM 715 C CA . VAL A 1 91 ? -17.336 8.479 22.287 1.00 46.47 91 VAL A CA 1
ATOM 716 C C . VAL A 1 91 ? -16.815 9.819 21.782 1.00 46.47 91 VAL A C 1
ATOM 718 O O . VAL A 1 91 ? -15.943 9.912 20.927 1.00 46.47 91 VAL A O 1
ATOM 721 N N . ARG A 1 92 ? -17.408 10.894 22.312 1.00 41.59 92 ARG A N 1
ATOM 722 C CA . ARG A 1 92 ? -16.889 12.263 22.220 1.00 41.59 92 ARG A CA 1
ATOM 723 C C . ARG A 1 92 ? -15.388 12.268 22.521 1.00 41.59 92 ARG A C 1
ATOM 725 O O . ARG A 1 92 ? -14.999 11.776 23.576 1.00 41.59 92 ARG A O 1
ATOM 732 N N . LYS A 1 93 ? -14.619 12.913 21.632 1.00 48.12 93 LYS A N 1
ATOM 733 C CA . LYS A 1 93 ? -13.232 13.378 21.802 1.00 48.12 93 LYS A CA 1
ATOM 734 C C . LYS A 1 93 ? -12.823 13.466 23.274 1.00 48.12 93 LYS A C 1
ATOM 736 O O . LYS A 1 93 ? -13.056 14.484 23.924 1.00 48.12 93 LYS A O 1
ATOM 741 N N . THR A 1 94 ? -12.190 12.418 23.768 1.00 40.69 94 THR A N 1
ATOM 742 C CA . THR A 1 94 ? -11.317 12.512 24.930 1.00 40.69 94 THR A CA 1
ATOM 743 C C . THR A 1 94 ? -10.008 11.949 24.416 1.00 40.69 94 THR A C 1
ATOM 745 O O . THR A 1 94 ? -9.985 10.825 23.932 1.00 40.69 94 THR A O 1
ATOM 748 N N . GLY A 1 95 ? -8.990 12.805 24.325 1.00 50.81 95 GLY A N 1
ATOM 749 C CA . GLY A 1 95 ? -7.684 12.461 23.772 1.00 50.81 95 GLY A CA 1
ATOM 750 C C . GLY A 1 95 ? -6.995 11.444 24.667 1.00 50.81 95 GLY A C 1
ATOM 751 O O . GLY A 1 95 ? -6.172 11.807 25.505 1.00 50.81 95 GLY A O 1
ATOM 752 N N . ASP A 1 96 ? -7.363 10.182 24.505 1.00 49.56 96 ASP A N 1
ATOM 753 C CA . ASP A 1 96 ? -6.767 9.085 25.231 1.00 49.56 96 ASP A CA 1
ATOM 754 C C . ASP A 1 96 ? -5.484 8.700 24.498 1.00 49.56 96 ASP A C 1
ATOM 756 O O . ASP A 1 96 ? -5.498 8.171 23.390 1.00 49.56 96 ASP A O 1
ATOM 760 N N . VAL A 1 97 ? -4.345 8.960 25.143 1.00 56.19 97 VAL A N 1
ATOM 761 C CA . VAL A 1 97 ? -2.985 8.615 24.682 1.00 56.19 97 VAL A CA 1
ATOM 762 C C . VAL A 1 97 ? -2.878 7.148 24.222 1.00 56.19 97 VAL A C 1
ATOM 764 O O . VAL A 1 97 ? -2.028 6.809 23.404 1.00 56.19 97 VAL A O 1
ATOM 767 N N . ALA A 1 98 ? -3.757 6.276 24.725 1.00 57.62 98 ALA A N 1
ATOM 768 C CA . ALA A 1 98 ? -3.849 4.873 24.343 1.00 57.62 98 ALA A CA 1
ATOM 769 C C . ALA A 1 98 ? -4.368 4.646 22.910 1.00 57.62 98 ALA A C 1
ATOM 771 O O . ALA A 1 98 ? -3.913 3.712 22.257 1.00 57.62 98 ALA A O 1
ATOM 772 N N . GLU A 1 99 ? -5.290 5.475 22.410 1.00 64.38 99 GLU A N 1
ATOM 773 C CA . GLU A 1 99 ? -5.837 5.341 21.052 1.00 64.38 99 GLU A CA 1
ATOM 774 C C . GLU A 1 99 ? -4.809 5.783 20.004 1.00 64.38 99 GLU A C 1
ATOM 776 O O . GLU A 1 99 ? -4.541 5.053 19.052 1.00 64.38 99 GLU A O 1
ATOM 781 N N . GLU A 1 100 ? -4.139 6.911 20.254 1.00 65.25 100 GLU A N 1
ATOM 782 C CA . GLU A 1 100 ? -3.019 7.415 19.447 1.00 65.25 100 GLU A CA 1
ATOM 783 C C . GLU A 1 100 ? -1.868 6.396 19.381 1.00 65.25 100 GLU A C 1
ATOM 785 O O . GLU A 1 100 ? -1.341 6.076 18.314 1.00 65.25 100 GLU A O 1
ATOM 790 N N . GLN A 1 101 ? -1.490 5.836 20.535 1.00 65.31 101 GLN A N 1
ATOM 791 C CA . GLN A 1 101 ? -0.426 4.840 20.620 1.00 65.31 101 GLN A CA 1
ATOM 792 C C . GLN A 1 101 ? -0.793 3.550 19.874 1.00 65.31 101 GLN A C 1
ATOM 794 O O . GLN A 1 101 ? 0.062 2.963 19.212 1.00 65.31 101 GLN A O 1
ATOM 799 N N . ARG A 1 102 ? -2.061 3.136 19.922 1.00 67.75 102 ARG A N 1
ATOM 800 C CA . ARG A 1 102 ? -2.536 1.931 19.242 1.00 67.75 102 ARG A CA 1
ATOM 801 C C . ARG A 1 102 ? -2.672 2.114 17.729 1.00 67.75 102 ARG A C 1
ATOM 803 O O . ARG A 1 102 ? -2.250 1.237 16.986 1.00 67.75 102 ARG A O 1
ATOM 810 N N . ALA A 1 103 ? -3.138 3.271 17.256 1.00 69.69 103 ALA A N 1
ATOM 811 C CA . ALA A 1 103 ? -3.147 3.596 15.825 1.00 69.69 103 ALA A CA 1
ATOM 812 C C . ALA A 1 103 ? -1.724 3.590 15.231 1.00 69.69 103 ALA A C 1
ATOM 814 O O . ALA A 1 103 ? -1.490 3.161 14.096 1.00 69.69 103 ALA A O 1
ATOM 815 N N . LYS A 1 104 ? -0.743 4.019 16.031 1.00 71.31 104 LYS A N 1
ATOM 816 C CA . LYS A 1 104 ? 0.678 3.959 15.682 1.00 71.31 104 LYS A CA 1
ATOM 817 C C . LYS A 1 104 ? 1.210 2.524 15.613 1.00 71.31 104 LYS A C 1
ATOM 819 O O . LYS A 1 104 ? 2.053 2.240 14.761 1.00 71.31 104 LYS A O 1
ATOM 824 N N . GLU A 1 105 ? 0.721 1.636 16.475 1.00 73.56 105 GLU A N 1
ATOM 825 C CA . GLU A 1 105 ? 1.026 0.199 16.453 1.00 73.56 105 GLU A CA 1
ATOM 826 C C . GLU A 1 105 ? 0.410 -0.484 15.221 1.00 73.56 105 GLU A C 1
ATOM 828 O O . GLU A 1 105 ? 1.144 -1.116 14.463 1.00 73.56 105 GLU A O 1
ATOM 833 N N . ASP A 1 106 ? -0.866 -0.237 14.909 1.00 79.56 106 ASP A N 1
ATOM 834 C CA . ASP A 1 106 ? -1.537 -0.795 13.721 1.00 79.56 106 ASP A CA 1
ATOM 835 C C . ASP A 1 106 ? -0.821 -0.396 12.416 1.00 79.56 106 ASP A C 1
ATOM 837 O O . ASP A 1 106 ? -0.610 -1.197 11.499 1.00 79.56 106 ASP A O 1
ATOM 841 N N . LYS A 1 107 ? -0.377 0.862 12.331 1.00 86.12 107 LYS A N 1
ATOM 842 C CA . LYS A 1 107 ? 0.422 1.363 11.206 1.00 86.12 107 LYS A CA 1
ATOM 843 C C . LYS A 1 107 ? 1.788 0.685 11.106 1.00 86.12 107 LYS A C 1
ATOM 845 O O . LYS A 1 107 ? 2.260 0.422 9.993 1.00 86.12 107 LYS A O 1
ATOM 850 N N . ALA A 1 108 ? 2.439 0.411 12.235 1.00 88.69 108 ALA A N 1
ATOM 851 C CA . ALA A 1 108 ? 3.709 -0.310 12.266 1.00 88.69 108 ALA A CA 1
ATOM 852 C C . ALA A 1 108 ? 3.540 -1.769 11.808 1.00 88.69 108 ALA A C 1
ATOM 854 O O . ALA A 1 108 ? 4.386 -2.277 11.062 1.00 88.69 108 ALA A O 1
ATOM 855 N N . ASP A 1 109 ? 2.425 -2.400 12.169 1.00 91.25 109 ASP A N 1
ATOM 856 C CA . ASP A 1 109 ? 2.075 -3.755 11.747 1.00 91.25 109 ASP A CA 1
ATOM 857 C C . ASP A 1 109 ? 1.804 -3.822 10.243 1.00 91.25 109 ASP A C 1
ATOM 859 O O . ASP A 1 109 ? 2.407 -4.643 9.546 1.00 91.25 109 ASP A O 1
ATOM 863 N N . LEU A 1 110 ? 0.996 -2.902 9.703 1.00 93.31 110 LEU A N 1
ATOM 864 C CA . LEU A 1 110 ? 0.761 -2.793 8.258 1.00 93.31 110 LEU A CA 1
ATOM 865 C C . LEU A 1 110 ? 2.061 -2.539 7.488 1.00 93.31 110 LEU A C 1
ATOM 867 O O . LEU A 1 110 ? 2.309 -3.164 6.456 1.00 93.31 110 LEU A O 1
ATOM 871 N N . THR A 1 111 ? 2.919 -1.656 8.004 1.00 95.56 111 THR A N 1
ATOM 872 C CA . THR A 1 111 ? 4.228 -1.375 7.398 1.00 95.56 111 THR A CA 1
ATOM 873 C C . THR A 1 111 ? 5.080 -2.641 7.352 1.00 95.56 111 THR A C 1
ATOM 875 O O . THR A 1 111 ? 5.596 -3.005 6.296 1.00 95.56 111 THR A O 1
ATOM 878 N N . SER A 1 112 ? 5.181 -3.354 8.474 1.00 95.88 112 SER A N 1
ATOM 879 C CA . SER A 1 112 ? 5.968 -4.584 8.579 1.00 95.88 112 SER A CA 1
ATOM 880 C C . SER A 1 112 ? 5.418 -5.695 7.684 1.00 95.88 112 SER A C 1
ATOM 882 O O . SER A 1 112 ? 6.195 -6.420 7.060 1.00 95.88 112 SER A O 1
ATOM 884 N N . LEU A 1 113 ? 4.092 -5.819 7.588 1.00 96.00 113 LEU A N 1
ATOM 885 C CA . LEU A 1 113 ? 3.408 -6.771 6.715 1.00 96.00 113 LEU A CA 1
ATOM 886 C C . LEU A 1 113 ? 3.736 -6.508 5.241 1.00 96.00 113 LEU A C 1
ATOM 888 O O . LEU A 1 113 ? 4.101 -7.433 4.511 1.00 96.00 113 LEU A O 1
ATOM 892 N N . ILE A 1 114 ? 3.655 -5.246 4.812 1.00 96.81 114 ILE A N 1
ATOM 893 C CA . ILE A 1 114 ? 3.968 -4.845 3.437 1.00 96.81 114 ILE A CA 1
ATOM 894 C C . ILE A 1 114 ? 5.452 -5.083 3.140 1.00 96.81 114 ILE A C 1
ATOM 896 O O . ILE A 1 114 ? 5.765 -5.729 2.142 1.00 96.81 114 ILE A O 1
ATOM 900 N N . GLU A 1 115 ? 6.374 -4.641 4.003 1.00 96.75 115 GLU A N 1
ATOM 901 C CA . GLU A 1 115 ? 7.817 -4.852 3.797 1.00 96.75 115 GLU A CA 1
ATOM 902 C C . GLU A 1 115 ? 8.161 -6.347 3.664 1.00 96.75 115 GLU A C 1
ATOM 904 O O . GLU A 1 115 ? 8.924 -6.736 2.775 1.00 96.75 115 GLU A O 1
ATOM 909 N N . GLN A 1 116 ? 7.550 -7.209 4.485 1.00 97.12 116 GLN A N 1
ATOM 910 C CA . GLN A 1 116 ? 7.728 -8.661 4.396 1.00 97.12 116 GLN A CA 1
ATOM 911 C C . GLN A 1 116 ? 7.188 -9.239 3.086 1.00 97.12 116 GLN A C 1
ATOM 913 O O . GLN A 1 116 ? 7.852 -10.072 2.465 1.00 97.12 116 GLN A O 1
ATOM 918 N N . ALA A 1 117 ? 6.014 -8.794 2.639 1.00 97.00 117 ALA A N 1
ATOM 919 C CA . ALA A 1 117 ? 5.435 -9.235 1.375 1.00 97.00 117 ALA A CA 1
ATOM 920 C C . ALA A 1 117 ? 6.305 -8.825 0.179 1.00 97.00 117 ALA A C 1
ATOM 922 O O . ALA A 1 117 ? 6.551 -9.639 -0.713 1.00 97.00 117 ALA A O 1
ATOM 923 N N . ILE A 1 118 ? 6.845 -7.601 0.191 1.00 96.38 118 ILE A N 1
ATOM 924 C CA . ILE A 1 118 ? 7.760 -7.124 -0.851 1.00 96.38 118 ILE A CA 1
ATOM 925 C C . ILE A 1 118 ? 9.061 -7.924 -0.853 1.00 96.38 118 ILE A C 1
ATOM 927 O O . ILE A 1 118 ? 9.512 -8.364 -1.914 1.00 96.38 118 ILE A O 1
ATOM 931 N N . LYS A 1 119 ? 9.632 -8.190 0.325 1.00 96.88 119 LYS A N 1
ATOM 932 C CA . LYS A 1 119 ? 10.820 -9.037 0.449 1.00 96.88 119 LYS A CA 1
ATOM 933 C C . LYS A 1 119 ? 10.562 -10.450 -0.073 1.00 96.88 119 LYS A C 1
ATOM 935 O O . LYS A 1 119 ? 11.397 -10.990 -0.789 1.00 96.88 119 LYS A O 1
ATOM 940 N N . ARG A 1 120 ? 9.407 -11.041 0.235 1.00 96.81 120 ARG A N 1
ATOM 941 C CA . ARG A 1 120 ? 9.028 -12.384 -0.226 1.00 96.81 120 ARG A CA 1
ATOM 942 C C . ARG A 1 120 ? 8.849 -12.442 -1.744 1.00 96.81 120 ARG A C 1
ATOM 944 O O . ARG A 1 120 ? 9.421 -13.312 -2.396 1.00 96.81 120 ARG A O 1
ATOM 951 N N . ASP A 1 121 ? 8.066 -11.526 -2.308 1.00 96.44 121 ASP A N 1
ATOM 952 C CA . ASP A 1 121 ? 7.635 -11.623 -3.705 1.00 96.44 121 ASP 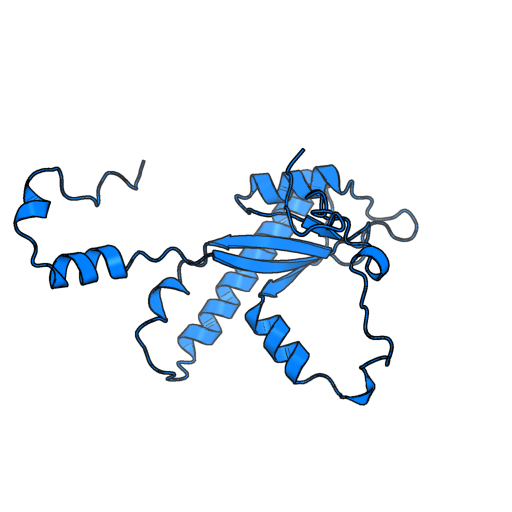A CA 1
ATOM 953 C C . ASP A 1 121 ? 8.680 -11.050 -4.671 1.00 96.44 121 ASP A C 1
ATOM 955 O O . ASP A 1 121 ? 8.901 -11.603 -5.753 1.00 96.44 121 ASP A O 1
ATOM 959 N N . PHE A 1 122 ? 9.364 -9.975 -4.283 1.00 95.19 122 PHE A N 1
ATOM 960 C CA . PHE A 1 122 ? 10.304 -9.252 -5.143 1.00 95.19 122 PHE A CA 1
ATOM 961 C C . PHE A 1 122 ? 11.764 -9.424 -4.731 1.00 95.19 122 PHE A C 1
ATOM 963 O O . PHE A 1 122 ? 12.632 -9.019 -5.495 1.00 95.19 122 PHE A O 1
ATOM 970 N N . GLN A 1 123 ? 12.048 -10.045 -3.577 1.00 95.56 123 GLN A N 1
ATOM 971 C CA . GLN A 1 123 ? 13.412 -10.210 -3.043 1.00 95.56 123 GLN A CA 1
ATOM 972 C C . GLN A 1 123 ? 14.116 -8.864 -2.819 1.00 95.56 123 GLN A C 1
ATOM 974 O O . GLN A 1 123 ? 15.333 -8.750 -2.943 1.00 95.56 123 GLN A O 1
ATOM 979 N N . LEU A 1 124 ? 13.333 -7.836 -2.479 1.00 93.94 124 LEU A N 1
ATOM 980 C CA . LEU A 1 124 ? 13.810 -6.480 -2.240 1.00 93.94 124 LEU A CA 1
ATOM 981 C C . LEU A 1 124 ? 13.519 -6.056 -0.802 1.00 93.94 124 LEU A C 1
ATOM 983 O O . LEU A 1 124 ? 12.404 -6.204 -0.308 1.00 93.94 124 LEU A O 1
ATOM 987 N N . GLU A 1 125 ? 14.522 -5.475 -0.152 1.00 93.00 125 GLU A N 1
ATOM 988 C CA . GLU A 1 125 ? 14.379 -4.840 1.157 1.00 93.00 125 GLU A CA 1
ATOM 989 C C . GLU A 1 125 ? 14.143 -3.343 0.960 1.00 93.00 125 GLU A C 1
ATOM 991 O O . GLU A 1 125 ? 15.076 -2.543 0.897 1.00 93.00 125 GLU A O 1
ATOM 996 N N . ILE A 1 126 ? 12.874 -2.971 0.794 1.00 92.12 126 ILE A N 1
ATOM 997 C CA . ILE A 1 126 ? 12.461 -1.589 0.546 1.00 92.12 126 ILE A CA 1
ATOM 998 C C . ILE A 1 126 ? 11.756 -1.042 1.772 1.00 92.12 126 ILE A C 1
ATOM 1000 O O . ILE A 1 126 ? 10.842 -1.668 2.305 1.00 92.12 126 ILE A O 1
ATOM 1004 N N . LYS A 1 127 ? 12.153 0.167 2.171 1.00 94.06 127 LYS A N 1
ATOM 1005 C CA . LYS A 1 127 ? 11.455 0.905 3.216 1.00 94.06 127 LYS A CA 1
ATOM 1006 C C . LYS A 1 127 ? 10.144 1.476 2.713 1.00 94.06 127 LYS A C 1
ATOM 1008 O O . LYS A 1 127 ? 10.107 2.133 1.668 1.00 94.06 127 LYS A O 1
ATOM 1013 N N . THR A 1 128 ? 9.101 1.238 3.500 1.00 94.50 128 THR A N 1
ATOM 1014 C CA . THR A 1 128 ? 7.738 1.673 3.214 1.00 94.50 128 THR A CA 1
ATOM 1015 C C . THR A 1 128 ? 7.270 2.655 4.277 1.00 94.50 128 THR A C 1
ATOM 1017 O O . THR A 1 128 ? 7.522 2.476 5.464 1.00 94.50 128 THR A O 1
ATOM 1020 N N . VAL A 1 129 ? 6.588 3.712 3.845 1.00 94.94 129 VAL A N 1
ATOM 1021 C CA . VAL A 1 129 ? 5.833 4.598 4.737 1.00 94.94 129 VAL A CA 1
ATOM 1022 C C . VAL A 1 129 ? 4.355 4.378 4.460 1.00 94.94 129 VAL A C 1
ATOM 1024 O O . VAL A 1 129 ? 3.937 4.512 3.314 1.00 94.94 129 VAL A O 1
ATOM 1027 N N . VAL A 1 130 ? 3.580 4.042 5.489 1.00 94.25 130 VAL A N 1
ATOM 1028 C CA . VAL A 1 130 ? 2.120 3.915 5.399 1.00 94.25 130 VAL A CA 1
ATOM 1029 C C . VAL A 1 130 ? 1.478 5.152 6.017 1.00 94.25 130 VAL A C 1
ATOM 1031 O O . VAL A 1 130 ? 1.906 5.595 7.077 1.00 94.25 130 VAL A O 1
ATOM 1034 N N . VAL A 1 131 ? 0.481 5.732 5.360 1.00 91.88 131 VAL A N 1
ATOM 1035 C CA . VAL A 1 131 ? -0.276 6.893 5.851 1.00 91.88 131 VAL A CA 1
ATOM 1036 C C . VAL A 1 131 ? -1.756 6.617 5.634 1.00 91.88 131 VAL A C 1
ATOM 1038 O O . VAL A 1 131 ? -2.118 6.135 4.562 1.00 91.88 131 VAL A O 1
ATOM 1041 N N . ASN A 1 132 ? -2.608 6.874 6.624 1.00 91.00 132 ASN A N 1
ATOM 1042 C CA . ASN A 1 132 ? -4.059 6.764 6.434 1.00 91.00 132 ASN A CA 1
ATOM 1043 C C . ASN A 1 132 ? -4.659 8.084 5.906 1.00 91.00 132 ASN A C 1
ATOM 1045 O O . ASN A 1 132 ? -3.995 9.120 5.900 1.00 91.00 132 ASN A O 1
ATOM 1049 N N . SER A 1 133 ? -5.906 8.058 5.435 1.00 86.38 133 SER A N 1
ATOM 1050 C CA . SER A 1 133 ? -6.556 9.254 4.880 1.00 86.38 133 SER A CA 1
ATOM 1051 C C . SER A 1 133 ? -6.691 10.403 5.882 1.00 86.38 133 SER A C 1
ATOM 1053 O O . SER A 1 133 ? -6.521 11.550 5.492 1.00 86.38 133 SER A O 1
ATOM 1055 N N . ASN A 1 134 ? -6.941 10.111 7.160 1.00 84.69 134 ASN A N 1
ATOM 1056 C CA . ASN A 1 134 ? -7.116 11.139 8.189 1.00 84.69 134 ASN A CA 1
ATOM 1057 C C . ASN A 1 134 ? -5.785 11.845 8.488 1.00 84.69 134 ASN A C 1
ATOM 1059 O O . ASN A 1 134 ? -5.727 13.068 8.479 1.00 84.69 134 ASN A O 1
ATOM 1063 N N . GLU A 1 135 ? -4.702 11.076 8.655 1.00 85.25 135 GLU A N 1
ATOM 1064 C CA . GLU A 1 135 ? -3.340 11.607 8.808 1.00 85.25 135 GLU A CA 1
ATOM 1065 C C . GLU A 1 135 ? -2.956 12.473 7.598 1.00 85.25 135 GLU A C 1
ATOM 1067 O O . GLU A 1 135 ? -2.332 13.522 7.746 1.00 85.25 135 GLU A O 1
ATOM 1072 N N . LEU A 1 136 ? -3.316 12.045 6.382 1.00 85.38 136 LEU A N 1
ATOM 1073 C CA . LEU A 1 136 ? -3.039 12.822 5.178 1.00 85.38 136 LEU A CA 1
ATOM 1074 C C . LEU A 1 136 ? -3.824 14.138 5.160 1.00 85.38 136 LEU A C 1
ATOM 1076 O O . LEU A 1 136 ? -3.246 15.171 4.830 1.00 85.38 136 LEU A O 1
ATOM 1080 N N . ASP A 1 137 ? -5.108 14.106 5.514 1.00 83.56 137 ASP A N 1
ATOM 1081 C CA . ASP A 1 137 ? -5.955 15.297 5.574 1.00 83.56 137 ASP A CA 1
ATOM 1082 C C . ASP A 1 137 ? -5.433 16.303 6.607 1.00 83.56 137 ASP A C 1
ATOM 1084 O O . ASP A 1 137 ? -5.391 17.502 6.325 1.00 83.56 137 ASP A O 1
ATOM 1088 N N . GLU A 1 138 ? -4.979 15.827 7.768 1.00 85.12 138 GLU A N 1
ATOM 1089 C CA . GLU A 1 138 ? -4.329 16.649 8.795 1.00 85.12 138 GLU A CA 1
ATOM 1090 C C . GLU A 1 138 ? -3.054 17.304 8.257 1.00 85.12 138 GLU A C 1
ATOM 1092 O O . GLU A 1 138 ? -2.913 18.527 8.313 1.00 85.12 138 GLU A O 1
ATOM 1097 N N . ILE A 1 139 ? -2.167 16.520 7.633 1.00 82.56 139 ILE A N 1
ATOM 1098 C CA . ILE A 1 139 ? -0.947 17.046 7.005 1.00 82.56 139 ILE A CA 1
ATOM 1099 C C . ILE A 1 139 ? -1.300 18.101 5.954 1.00 82.56 139 ILE A C 1
ATOM 1101 O O . ILE A 1 139 ? -0.672 19.157 5.907 1.00 82.56 139 ILE A O 1
ATOM 1105 N N . CYS A 1 140 ? -2.305 17.838 5.115 1.00 81.00 140 CYS A N 1
ATOM 1106 C CA . CYS A 1 140 ? -2.748 18.753 4.068 1.00 81.00 140 CYS A CA 1
ATOM 1107 C C . CYS A 1 140 ? -3.283 20.080 4.620 1.00 81.00 140 CYS A C 1
ATOM 1109 O O . CYS A 1 140 ? -3.081 21.114 3.980 1.00 81.00 140 CYS A O 1
ATOM 1111 N N . GLN A 1 141 ? -3.925 20.075 5.790 1.00 83.12 141 GLN A N 1
ATOM 1112 C CA . GLN A 1 141 ? -4.412 21.290 6.452 1.00 83.12 141 GLN A CA 1
ATOM 1113 C C . GLN A 1 141 ? -3.277 22.147 7.027 1.00 83.12 141 GLN A C 1
ATOM 1115 O O . GLN A 1 141 ? -3.410 23.369 7.089 1.00 83.12 141 GLN A O 1
ATOM 1120 N N . GLU A 1 142 ? -2.155 21.533 7.403 1.00 86.06 142 GLU A N 1
ATOM 1121 C CA . GLU A 1 142 ? -0.980 22.234 7.933 1.00 86.06 142 GLU A CA 1
ATOM 1122 C C . GLU A 1 142 ? -0.023 22.749 6.846 1.00 86.06 142 GLU A C 1
ATOM 1124 O O . GLU A 1 142 ? 0.932 23.476 7.144 1.00 86.06 142 GLU A O 1
ATOM 1129 N N . LEU A 1 143 ? -0.257 22.407 5.572 1.00 80.62 143 LEU A N 1
ATOM 1130 C CA . LEU A 1 143 ? 0.625 22.831 4.489 1.00 80.62 143 LEU A CA 1
ATOM 1131 C C . LEU A 1 143 ? 0.639 24.364 4.346 1.00 80.62 143 LEU A C 1
ATOM 1133 O O . LEU A 1 143 ? -0.418 24.999 4.264 1.00 80.62 143 LEU A O 1
ATOM 1137 N N . PRO A 1 144 ? 1.827 24.989 4.228 1.00 83.56 144 PRO A N 1
ATOM 1138 C CA . PRO A 1 144 ? 1.920 26.420 3.993 1.00 83.56 144 PRO A CA 1
ATOM 1139 C C . PRO A 1 144 ? 1.180 26.812 2.715 1.00 83.56 144 PRO A C 1
ATOM 1141 O O . PRO A 1 144 ? 1.377 26.205 1.662 1.00 83.56 144 PRO A O 1
ATOM 1144 N N . ILE A 1 145 ? 0.416 27.905 2.757 1.00 73.81 145 ILE A N 1
ATOM 1145 C CA . ILE A 1 145 ? -0.311 28.405 1.577 1.00 73.81 145 ILE A CA 1
ATOM 1146 C C . ILE A 1 145 ? 0.617 28.704 0.383 1.00 73.81 145 ILE A C 1
ATOM 1148 O O . ILE A 1 145 ? 0.204 28.651 -0.771 1.00 73.81 145 ILE A O 1
ATOM 1152 N N . THR A 1 146 ? 1.902 28.955 0.648 1.00 78.25 146 THR A N 1
ATOM 1153 C CA . THR A 1 146 ? 2.947 29.175 -0.362 1.00 78.25 146 THR A CA 1
ATOM 1154 C C . THR A 1 146 ? 3.316 27.923 -1.165 1.00 78.25 146 THR A C 1
ATOM 1156 O O . THR A 1 146 ? 3.970 28.044 -2.198 1.00 78.25 146 THR A O 1
ATOM 1159 N N . TRP A 1 147 ? 2.911 26.727 -0.725 1.00 73.38 147 TRP A N 1
ATOM 1160 C CA . TRP A 1 147 ? 3.142 25.459 -1.429 1.00 73.38 147 TRP A CA 1
ATOM 1161 C C . TRP A 1 147 ? 2.044 25.125 -2.442 1.00 73.38 147 TRP A C 1
ATOM 1163 O O . TRP A 1 147 ? 2.214 24.228 -3.271 1.00 73.38 147 TRP A O 1
ATOM 1173 N N . VAL A 1 148 ? 0.940 25.875 -2.437 1.00 71.00 148 VAL A N 1
ATOM 1174 C CA . VAL A 1 148 ? -0.109 25.746 -3.445 1.00 71.00 148 VAL A CA 1
ATOM 1175 C C . VAL A 1 148 ? 0.383 26.394 -4.739 1.00 71.00 148 VAL A C 1
ATOM 1177 O O . VAL A 1 148 ? 0.356 27.614 -4.906 1.00 71.00 148 VAL A O 1
ATOM 1180 N N . LYS A 1 149 ? 0.835 25.577 -5.698 1.00 59.34 149 LYS A N 1
ATOM 1181 C CA . LYS A 1 149 ? 1.003 26.056 -7.076 1.00 59.34 149 LYS A CA 1
ATOM 1182 C C . LYS A 1 149 ? -0.382 26.384 -7.631 1.00 59.34 149 LYS A C 1
ATOM 1184 O O . LYS A 1 149 ? -1.245 25.519 -7.695 1.00 59.34 149 LYS A O 1
ATOM 1189 N N . SER A 1 150 ? -0.574 27.621 -8.077 1.00 51.94 150 SER A N 1
ATOM 1190 C CA . SER A 1 150 ? -1.847 28.219 -8.516 1.00 51.94 150 SER A CA 1
ATOM 1191 C C . SER A 1 150 ? -2.486 27.620 -9.782 1.00 51.94 150 SER A C 1
ATOM 1193 O O . SER A 1 150 ? -3.380 28.226 -10.369 1.00 51.94 150 SER A O 1
ATOM 1195 N N . LYS A 1 151 ? -2.080 26.424 -10.214 1.00 55.41 151 LYS A N 1
ATOM 1196 C CA . LYS A 1 151 ? -2.810 25.680 -11.240 1.00 55.41 151 LYS A CA 1
ATOM 1197 C C . LYS A 1 151 ? -3.795 24.760 -10.538 1.00 55.41 151 LYS A C 1
ATOM 1199 O O . LYS A 1 151 ? -3.423 23.682 -10.091 1.00 55.41 151 LYS A O 1
ATOM 1204 N N . VAL A 1 152 ? -5.045 25.206 -10.433 1.00 57.81 152 VAL A N 1
ATOM 1205 C CA . VAL A 1 152 ? -6.149 24.307 -10.095 1.00 57.81 152 VAL A CA 1
ATOM 1206 C C . VAL A 1 152 ? -6.179 23.234 -11.178 1.00 57.81 152 VAL A C 1
ATOM 1208 O O . VAL A 1 152 ? -6.396 23.541 -12.349 1.00 57.81 152 VAL A O 1
ATOM 1211 N N . VAL A 1 153 ? -5.893 21.995 -10.791 1.00 54.72 153 VAL A N 1
ATOM 1212 C CA . VAL A 1 153 ? -6.088 20.820 -11.639 1.00 54.72 153 VAL A CA 1
ATOM 1213 C C . VAL A 1 153 ? -7.596 20.655 -11.783 1.00 54.72 153 VAL A C 1
ATOM 1215 O O . VAL A 1 153 ? -8.274 20.271 -10.833 1.00 54.72 153 VAL A O 1
ATOM 1218 N N . THR A 1 154 ? -8.136 21.038 -12.934 1.00 56.62 154 THR A N 1
ATOM 1219 C CA . THR A 1 154 ? -9.576 20.964 -13.215 1.00 56.62 154 THR A CA 1
ATOM 1220 C C . THR A 1 154 ? -9.949 19.715 -14.007 1.00 56.62 154 THR A C 1
ATOM 1222 O O . THR A 1 154 ? -11.111 19.313 -13.972 1.00 56.62 154 THR A O 1
ATOM 1225 N N . ASP A 1 155 ? -8.984 19.079 -14.679 1.00 59.25 155 ASP A N 1
ATOM 1226 C CA . ASP A 1 155 ? -9.177 17.840 -15.431 1.00 59.25 155 ASP A CA 1
ATOM 1227 C C . ASP A 1 155 ? -8.452 16.669 -14.730 1.00 59.25 155 ASP A C 1
ATOM 1229 O O . ASP A 1 155 ? -7.232 16.723 -14.554 1.00 59.25 155 ASP A O 1
ATOM 1233 N N . PRO A 1 156 ? -9.151 15.583 -14.345 1.00 53.06 156 PRO A N 1
ATOM 1234 C CA . PRO A 1 156 ? -8.534 14.361 -13.813 1.00 53.06 156 PRO A CA 1
ATOM 1235 C C . PRO A 1 156 ? -7.409 13.777 -14.688 1.00 53.06 156 PRO A C 1
ATOM 1237 O O . PRO A 1 156 ? -6.534 13.067 -14.188 1.00 53.06 156 PRO A O 1
ATOM 1240 N N . LYS A 1 157 ? -7.387 14.094 -15.988 1.00 52.62 157 LYS A N 1
ATOM 1241 C CA . LYS A 1 157 ? -6.314 13.690 -16.906 1.00 52.62 157 LYS A CA 1
ATOM 1242 C C . LYS A 1 157 ? -4.987 14.397 -16.640 1.00 52.62 157 LYS A C 1
ATOM 1244 O O . LYS A 1 157 ? -3.939 13.805 -16.888 1.00 52.62 157 LYS A O 1
ATOM 1249 N N . ASP A 1 158 ? -5.007 15.612 -16.093 1.00 51.00 158 ASP A N 1
ATOM 1250 C CA . ASP A 1 158 ? -3.798 16.401 -15.813 1.00 51.00 158 ASP A CA 1
ATOM 1251 C C . ASP A 1 158 ? -2.934 15.785 -14.695 1.00 51.00 158 ASP A C 1
ATOM 1253 O O . ASP A 1 158 ? -1.738 16.062 -14.604 1.00 51.00 158 ASP A O 1
ATOM 1257 N N . ILE A 1 159 ? -3.521 14.917 -13.863 1.00 51.78 159 ILE A N 1
ATOM 1258 C CA . ILE A 1 159 ? -2.834 14.143 -12.815 1.00 51.78 159 ILE A CA 1
ATOM 1259 C C . ILE A 1 159 ? -2.621 12.675 -13.204 1.00 51.78 159 ILE A C 1
ATOM 1261 O O . ILE A 1 159 ? -2.243 11.871 -12.360 1.00 51.78 159 ILE A O 1
ATOM 1265 N N . GLY A 1 160 ? -2.861 12.296 -14.464 1.00 47.28 160 GLY A N 1
ATOM 1266 C CA . GLY A 1 160 ? -2.654 10.922 -14.936 1.00 47.28 160 GLY A CA 1
ATOM 1267 C C . GLY A 1 160 ? -3.586 9.886 -14.295 1.00 47.28 160 GLY A C 1
ATOM 1268 O O . GLY A 1 160 ? -3.255 8.701 -14.277 1.00 47.28 160 GLY A O 1
ATOM 1269 N N . PHE A 1 161 ? -4.734 10.314 -13.758 1.00 42.72 161 PHE A N 1
ATOM 1270 C CA . PHE A 1 161 ? -5.740 9.423 -13.187 1.00 42.72 161 PHE A CA 1
ATOM 1271 C C . PHE A 1 161 ? -6.765 9.057 -14.268 1.00 42.72 161 PHE A C 1
ATOM 1273 O O . PHE A 1 161 ? -7.788 9.718 -14.438 1.00 42.72 161 PHE A O 1
ATOM 1280 N N . GLU A 1 162 ? -6.490 8.003 -15.037 1.00 43.81 162 GLU A N 1
ATOM 1281 C CA . GLU A 1 162 ? -7.495 7.409 -15.922 1.00 43.81 162 GLU A CA 1
ATOM 1282 C C . GLU A 1 162 ? -8.370 6.454 -15.104 1.00 43.81 162 GLU A C 1
ATOM 1284 O O . GLU A 1 162 ? -7.991 5.322 -14.800 1.00 43.81 162 GLU A O 1
ATOM 1289 N N . SER A 1 163 ? -9.560 6.914 -14.708 1.00 44.72 163 SER A N 1
ATOM 1290 C CA . SER A 1 163 ? -10.574 6.007 -14.182 1.00 44.72 163 SER A CA 1
ATOM 1291 C C . SER A 1 163 ? -10.986 5.033 -15.288 1.00 44.72 163 SER A C 1
ATOM 1293 O O . SER A 1 163 ? -11.471 5.459 -16.334 1.00 44.72 163 SER A O 1
ATOM 1295 N N . ASN A 1 164 ? -10.903 3.724 -15.034 1.00 43.75 164 ASN A N 1
ATOM 1296 C CA . ASN A 1 164 ? -11.522 2.703 -15.896 1.00 43.75 164 ASN A CA 1
ATOM 1297 C C . ASN A 1 164 ? -13.064 2.798 -15.937 1.00 43.75 164 ASN A C 1
ATOM 1299 O O . ASN A 1 164 ? -13.720 2.040 -16.649 1.00 43.75 164 ASN A O 1
ATOM 1303 N N . SER A 1 165 ? -13.655 3.725 -15.184 1.00 48.34 165 SER A N 1
ATOM 1304 C CA . SER A 1 165 ? -15.059 4.100 -15.282 1.00 48.34 165 SER A CA 1
ATOM 1305 C C . SER A 1 165 ? -15.229 5.065 -16.455 1.00 48.34 165 SER A C 1
ATOM 1307 O O . SER A 1 165 ? -14.728 6.189 -16.410 1.00 48.34 165 SER A O 1
ATOM 1309 N N . GLN A 1 166 ? -15.912 4.633 -17.518 1.00 42.00 166 GLN A N 1
ATOM 1310 C CA . GLN A 1 166 ? -16.187 5.501 -18.663 1.00 42.00 166 GLN A CA 1
ATOM 1311 C C . GLN A 1 166 ? -16.928 6.775 -18.213 1.00 42.00 166 GLN A C 1
ATOM 1313 O O . GLN A 1 166 ? -17.900 6.675 -17.458 1.00 42.00 166 GLN A O 1
ATOM 1318 N N . PRO A 1 167 ? -16.515 7.976 -18.655 1.00 37.53 167 PRO A N 1
ATOM 1319 C CA . PRO A 1 167 ? -17.219 9.195 -18.290 1.00 37.53 167 PRO A CA 1
ATOM 1320 C C . PRO A 1 167 ? -18.592 9.236 -18.978 1.00 37.53 167 PRO A C 1
ATOM 1322 O O . PRO A 1 167 ? -18.690 9.159 -20.203 1.00 37.53 167 PRO A O 1
ATOM 1325 N N . MET A 1 168 ? -19.657 9.403 -18.188 1.00 38.25 168 MET A N 1
ATOM 1326 C CA . MET A 1 168 ? -21.006 9.700 -18.685 1.00 38.25 168 MET A CA 1
ATOM 1327 C C . MET A 1 168 ? -20.967 10.980 -19.530 1.00 38.25 168 MET A C 1
ATOM 1329 O O . MET A 1 168 ? -20.725 12.078 -19.022 1.00 38.25 168 MET A O 1
ATOM 1333 N N . ARG A 1 169 ? -21.193 10.851 -20.840 1.00 35.28 169 ARG A N 1
ATOM 1334 C CA . ARG A 1 169 ? -21.208 11.986 -21.766 1.00 35.28 169 ARG A CA 1
ATOM 1335 C C . ARG A 1 169 ? -22.588 12.639 -21.751 1.00 35.28 169 ARG A C 1
ATOM 1337 O O . ARG A 1 169 ? -23.574 12.025 -22.145 1.00 35.28 169 ARG A O 1
ATOM 1344 N N . TRP A 1 170 ? -22.649 13.907 -21.358 1.00 35.50 170 TRP A N 1
ATOM 1345 C CA . TRP A 1 170 ? -23.855 14.721 -21.501 1.00 35.50 170 TRP A CA 1
ATOM 1346 C C . TRP A 1 170 ? -24.193 14.895 -22.987 1.00 35.50 170 TRP A C 1
ATOM 1348 O O . TRP A 1 170 ? -23.484 15.587 -23.721 1.00 35.50 170 TRP A O 1
ATOM 1358 N N . LEU A 1 171 ? -25.280 14.276 -23.447 1.00 39.53 171 LEU A N 1
ATOM 1359 C CA . LEU A 1 171 ? -25.875 14.608 -24.738 1.00 39.53 171 LEU A CA 1
ATOM 1360 C C . LEU A 1 171 ? -26.708 15.887 -24.576 1.00 39.53 171 LEU A C 1
ATOM 1362 O O . LEU A 1 171 ? -27.459 16.031 -23.606 1.00 39.53 171 LEU A O 1
ATOM 1366 N N . ARG A 1 172 ? -26.574 16.834 -25.519 1.00 37.44 172 ARG A N 1
ATOM 1367 C CA . ARG A 1 172 ? -27.441 18.025 -25.577 1.00 37.44 172 ARG A CA 1
ATOM 1368 C C . ARG A 1 172 ? -28.892 17.541 -25.647 1.00 37.44 172 ARG A C 1
ATOM 1370 O O . ARG A 1 172 ? -29.290 16.984 -26.664 1.00 37.44 172 ARG A O 1
ATOM 1377 N N . GLY A 1 173 ? -29.641 17.712 -24.560 1.00 46.75 173 GLY A N 1
ATOM 1378 C CA . GLY A 1 173 ? -31.002 17.184 -24.418 1.00 46.75 173 GLY A CA 1
ATOM 1379 C C . GLY A 1 173 ? -31.319 16.553 -23.059 1.00 46.75 173 GLY A C 1
ATOM 1380 O O . GLY A 1 173 ? -32.483 16.291 -22.793 1.00 46.75 173 GLY A O 1
ATOM 1381 N N . GLY A 1 174 ? -30.331 16.356 -22.177 1.00 39.06 174 GLY A N 1
ATOM 1382 C CA . GLY A 1 174 ? -30.592 16.061 -20.759 1.00 39.06 174 GLY A CA 1
ATOM 1383 C C . GLY A 1 174 ? -30.981 14.616 -20.426 1.00 39.06 174 GLY A C 1
ATOM 1384 O O . GLY A 1 174 ? -31.581 14.391 -19.382 1.00 39.06 174 GLY A O 1
ATOM 1385 N N . MET A 1 175 ? -30.625 13.634 -21.259 1.00 36.62 175 MET A N 1
ATOM 1386 C CA . MET A 1 175 ? -30.817 12.215 -20.935 1.00 36.62 175 MET A CA 1
ATOM 1387 C C . MET A 1 175 ? -29.462 11.508 -20.794 1.00 36.62 175 MET A C 1
ATOM 1389 O O . MET A 1 175 ? -28.628 11.572 -21.699 1.00 36.62 175 MET A O 1
ATOM 1393 N N . LEU A 1 176 ? -29.239 10.865 -19.643 1.00 33.22 176 LEU A N 1
ATOM 1394 C CA . LEU A 1 176 ? -28.082 10.003 -19.380 1.00 33.22 176 LEU A CA 1
ATOM 1395 C C . LEU A 1 176 ? -28.333 8.639 -20.037 1.00 33.22 176 LEU A C 1
ATOM 1397 O O . LEU A 1 176 ? -29.355 8.011 -19.770 1.00 33.22 176 LEU A O 1
ATOM 1401 N N . SER A 1 177 ? -27.412 8.187 -20.889 1.00 38.03 177 SER A N 1
ATOM 1402 C CA . SER A 1 177 ? -27.431 6.845 -21.480 1.00 38.03 177 SER A CA 1
ATOM 1403 C C . SER A 1 177 ? -26.140 6.127 -21.116 1.00 38.03 177 SER A C 1
ATOM 1405 O O . SER A 1 177 ? -25.056 6.632 -21.404 1.00 38.03 177 SER A O 1
ATOM 1407 N N . CYS A 1 178 ? -26.264 4.948 -20.513 1.00 31.55 178 CYS A N 1
ATOM 1408 C CA . CYS A 1 178 ? -25.163 4.009 -20.327 1.00 31.55 178 CYS A CA 1
ATOM 1409 C C . CYS A 1 178 ? -24.933 3.255 -21.649 1.00 31.55 178 CYS A C 1
ATOM 1411 O O . CYS A 1 178 ? -25.913 2.895 -22.306 1.00 31.55 178 CYS A O 1
ATOM 1413 N N . TYR A 1 179 ? -23.678 3.021 -22.030 1.00 40.06 179 TYR A N 1
ATOM 1414 C CA . TYR A 1 179 ? -23.298 1.955 -22.964 1.00 40.06 179 TYR A CA 1
ATOM 1415 C C . TYR A 1 179 ? -22.514 0.902 -22.190 1.00 40.06 179 TYR A C 1
ATOM 1417 O O . TYR A 1 179 ? -21.742 1.312 -21.293 1.00 40.06 179 TYR A O 1
#

pLDDT: mean 71.1, std 21.8, range [30.77, 97.12]

Foldseek 3Di:
DPVVPPDDPDPCVVVADPVRVCVVCLLPPFDKWKKKKFWPDDPPPPPNDDDPVVLQVLCVVVVWAPWDDDDRGRIIMTIDGDSPVSPPPPDPDDPDVVVVVVVVVVQVVVQVSSQVSCCVRRVDRIGMHMDIPVNVVVVVVPDPPVPDDPDDPPDPVVRVDDDPPDDQDDDVPDDTDDD